Protein AF-A0A2X2BL29-F1 (afdb_monomer)

Solvent-accessible surface area (backbone atoms only — not comparable to full-atom values): 6315 Å² total; per-residue (Å²): 55,36,34,43,66,76,40,57,55,36,88,97,26,54,22,33,33,33,33,47,59,74,61,86,76,58,93,88,50,43,64,43,26,40,24,39,25,58,53,90,50,90,81,57,81,59,36,65,42,76,59,22,90,59,25,45,48,51,76,42,78,42,86,88,73,88,83,89,78,88,84,90,86,84,58,72,37,80,43,86,32,70,93,64,56,63,71,95,70,58,68,47,71,53,70,51,78,46,81,76,87,133

Radius of gyration: 15.09 Å; Cα contacts (8 Å, |Δi|>4): 194; chains: 1; bounding box: 38×22×43 Å

Structure (mmCIF, N/CA/C/O backbone):
data_AF-A0A2X2BL29-F1
#
_entry.id   AF-A0A2X2BL29-F1
#
loop_
_atom_site.group_PDB
_atom_site.id
_atom_site.type_symbol
_atom_site.label_atom_id
_atom_site.label_alt_id
_atom_site.label_comp_id
_atom_site.label_asym_id
_atom_site.label_entity_id
_atom_site.label_seq_id
_atom_site.pdbx_PDB_ins_code
_atom_site.Cartn_x
_atom_site.Cartn_y
_atom_site.Cartn_z
_atom_site.occupancy
_atom_site.B_iso_or_equiv
_atom_site.auth_seq_id
_atom_site.auth_comp_id
_atom_site.auth_asym_id
_atom_site.auth_atom_id
_atom_site.pdbx_PDB_model_num
ATOM 1 N N . MET A 1 1 ? 11.422 -2.732 -8.831 1.00 88.94 1 MET A N 1
ATOM 2 C CA . MET A 1 1 ? 10.759 -1.848 -7.849 1.00 88.94 1 MET A CA 1
ATOM 3 C C . MET A 1 1 ? 10.142 -2.700 -6.766 1.00 88.94 1 MET A C 1
ATOM 5 O O . MET A 1 1 ? 9.522 -3.696 -7.103 1.00 88.94 1 MET A O 1
ATOM 9 N N . THR A 1 2 ? 10.276 -2.308 -5.508 1.00 93.69 2 THR A N 1
ATOM 10 C CA . THR A 1 2 ? 9.688 -3.031 -4.376 1.00 93.69 2 THR A CA 1
ATOM 11 C C . THR A 1 2 ? 8.902 -2.057 -3.512 1.00 93.69 2 THR A C 1
ATOM 13 O O . THR A 1 2 ? 9.321 -0.912 -3.338 1.00 93.69 2 THR A O 1
ATOM 16 N N . LEU A 1 3 ? 7.769 -2.518 -2.987 1.00 96.00 3 LEU A N 1
ATOM 1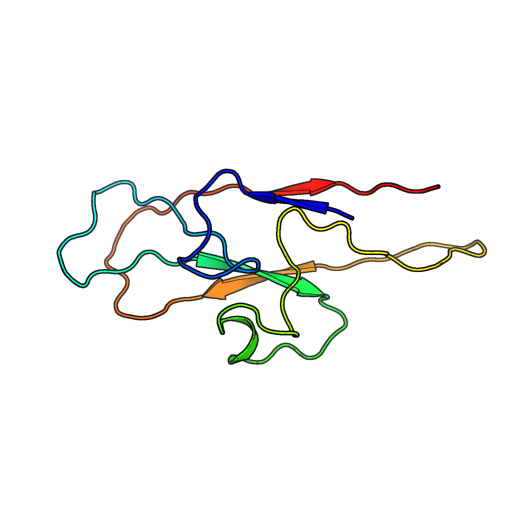7 C CA . LEU A 1 3 ? 6.943 -1.787 -2.032 1.00 96.00 3 LEU A CA 1
ATOM 18 C C . LEU A 1 3 ? 7.090 -2.445 -0.663 1.00 96.00 3 LEU A C 1
ATOM 20 O O . LEU A 1 3 ? 6.784 -3.629 -0.520 1.00 96.00 3 LEU A O 1
ATOM 24 N N . LYS A 1 4 ? 7.540 -1.696 0.340 1.00 96.75 4 LYS A N 1
ATOM 25 C CA . LYS A 1 4 ? 7.639 -2.183 1.718 1.00 96.75 4 LYS A CA 1
ATOM 26 C C . LYS A 1 4 ? 6.669 -1.391 2.603 1.00 96.75 4 LYS A C 1
ATOM 28 O O . LYS A 1 4 ? 6.897 -0.201 2.814 1.00 96.75 4 LYS A O 1
ATOM 33 N N . PRO A 1 5 ? 5.603 -2.018 3.117 1.00 97.06 5 PRO A N 1
ATOM 34 C CA . PRO A 1 5 ? 4.697 -1.386 4.059 1.00 97.06 5 PRO A CA 1
ATOM 35 C C . PRO A 1 5 ? 5.298 -1.382 5.472 1.00 97.06 5 PRO A C 1
ATOM 37 O O . PRO A 1 5 ? 6.042 -2.294 5.845 1.00 97.06 5 PRO A O 1
ATOM 40 N N . TYR A 1 6 ? 4.953 -0.363 6.259 1.00 96.56 6 TYR A N 1
ATOM 41 C CA . TYR A 1 6 ? 5.262 -0.277 7.697 1.00 96.56 6 TYR A CA 1
ATOM 42 C C . TYR A 1 6 ? 4.047 -0.521 8.595 1.00 96.56 6 TYR A C 1
ATOM 44 O O . TYR A 1 6 ? 4.149 -0.441 9.818 1.00 96.56 6 TYR A O 1
ATOM 52 N N . ASN A 1 7 ? 2.909 -0.843 7.990 1.00 96.69 7 ASN A N 1
ATOM 53 C CA . ASN A 1 7 ? 1.708 -1.282 8.679 1.00 96.69 7 ASN A CA 1
ATOM 54 C C . ASN A 1 7 ? 1.338 -2.692 8.218 1.00 96.69 7 ASN A C 1
ATOM 56 O O . ASN A 1 7 ? 1.820 -3.171 7.188 1.00 96.69 7 ASN A O 1
ATOM 60 N N . GLU A 1 8 ? 0.439 -3.323 8.968 1.00 95.75 8 GLU A N 1
ATOM 61 C CA . GLU A 1 8 ? -0.087 -4.644 8.643 1.00 95.75 8 GLU A CA 1
ATOM 62 C C . GLU A 1 8 ? -0.771 -4.655 7.278 1.00 95.75 8 GLU A C 1
ATOM 64 O O . GLU A 1 8 ? -1.477 -3.714 6.889 1.00 95.75 8 GLU A O 1
ATOM 69 N N . LEU A 1 9 ? -0.600 -5.758 6.558 1.00 96.50 9 LEU A N 1
ATOM 70 C CA . LEU A 1 9 ? -1.373 -6.000 5.353 1.00 96.50 9 LEU A CA 1
ATOM 71 C C . LEU A 1 9 ? -2.838 -6.276 5.708 1.00 96.50 9 LEU A C 1
ATOM 73 O O . LEU A 1 9 ? -3.162 -6.801 6.774 1.00 96.50 9 LEU A O 1
ATOM 77 N N . VAL A 1 10 ? -3.741 -5.934 4.791 1.00 95.38 10 VAL A N 1
ATOM 78 C CA . VAL A 1 10 ? -5.145 -6.348 4.889 1.00 95.38 10 VAL A CA 1
ATOM 79 C C . VAL A 1 10 ? -5.187 -7.876 4.955 1.00 95.38 10 VAL A C 1
ATOM 81 O O . VAL A 1 10 ? -4.464 -8.554 4.225 1.00 95.38 10 VAL A O 1
ATOM 84 N N . ASN A 1 11 ? -6.036 -8.430 5.823 1.00 91.56 11 ASN A N 1
ATOM 85 C CA . ASN A 1 11 ? -6.128 -9.877 6.010 1.00 91.56 11 ASN A CA 1
ATOM 86 C C . ASN A 1 11 ? -6.332 -10.609 4.666 1.00 91.56 11 ASN A C 1
ATOM 88 O O . ASN A 1 11 ? -7.202 -10.242 3.872 1.00 91.56 11 ASN A O 1
ATOM 92 N N . ALA A 1 12 ? -5.516 -11.639 4.427 1.00 90.69 12 ALA A N 1
ATOM 93 C CA . ALA A 1 12 ? -5.455 -12.414 3.185 1.00 90.69 12 ALA A CA 1
ATOM 94 C C . ALA A 1 12 ? -5.164 -11.596 1.902 1.00 90.69 12 ALA A C 1
ATOM 96 O O . ALA A 1 12 ? -5.444 -12.058 0.792 1.00 90.69 12 ALA A O 1
ATOM 97 N N . SER A 1 13 ? -4.579 -10.401 2.030 1.00 94.56 13 SER A N 1
ATOM 98 C CA . SER A 1 13 ? -4.177 -9.543 0.913 1.00 94.56 13 SER A CA 1
ATOM 99 C C . SER A 1 13 ? -2.669 -9.312 0.902 1.00 94.56 13 SER A C 1
ATOM 101 O O . SER A 1 13 ? -2.058 -9.032 1.927 1.00 94.56 13 SER A O 1
ATOM 103 N N . LYS A 1 14 ? -2.072 -9.376 -0.286 1.00 96.44 14 LYS A N 1
ATO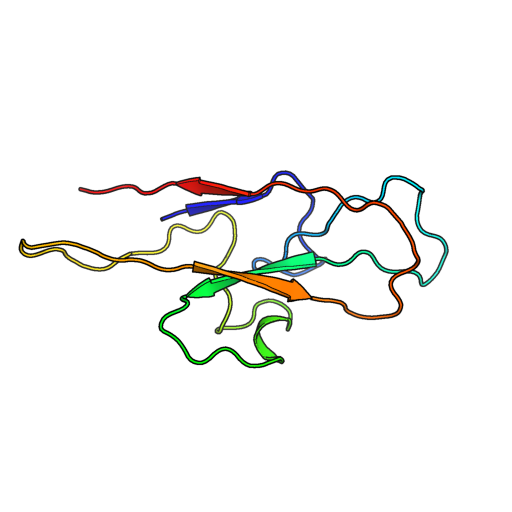M 104 C CA . LYS A 1 14 ? -0.687 -8.976 -0.563 1.00 96.44 14 LYS A CA 1
ATOM 105 C C . LYS A 1 14 ? -0.596 -7.581 -1.167 1.00 96.44 14 LYS A C 1
ATOM 107 O O . LYS A 1 14 ? 0.502 -7.074 -1.350 1.00 96.44 14 LYS A O 1
ATOM 112 N N . THR A 1 15 ? -1.723 -6.968 -1.515 1.00 96.69 15 THR A N 1
ATOM 113 C CA . THR A 1 15 ? -1.777 -5.732 -2.313 1.00 96.69 15 THR A CA 1
ATOM 114 C C . THR A 1 15 ? -2.330 -4.533 -1.546 1.00 96.69 15 THR A C 1
ATOM 116 O O . THR A 1 15 ? -2.330 -3.423 -2.075 1.00 96.69 15 THR A O 1
ATOM 119 N N . GLY A 1 16 ? -2.801 -4.731 -0.308 1.00 97.31 16 GLY A N 1
ATOM 120 C CA . GLY A 1 16 ? -3.364 -3.678 0.538 1.00 97.31 16 GLY A CA 1
ATOM 121 C C . GLY A 1 16 ? -2.659 -3.577 1.887 1.00 97.31 16 GLY A C 1
ATOM 122 O O . GLY A 1 16 ? -2.542 -4.576 2.589 1.00 97.31 16 GLY A O 1
ATOM 123 N N . MET A 1 17 ? -2.246 -2.368 2.265 1.00 97.94 17 MET A N 1
ATOM 124 C CA . MET A 1 17 ? -1.673 -2.044 3.574 1.00 97.94 17 MET A CA 1
ATOM 125 C C . MET A 1 17 ? -2.700 -1.279 4.410 1.00 97.94 17 MET A C 1
ATOM 127 O O . MET A 1 17 ? -3.133 -0.198 4.013 1.00 97.94 17 MET A O 1
ATOM 131 N N . THR A 1 18 ? -3.074 -1.807 5.572 1.00 97.06 18 THR A N 1
ATOM 132 C CA . THR A 1 18 ? -3.985 -1.133 6.510 1.00 97.06 18 THR A CA 1
ATOM 133 C C . THR A 1 18 ? -3.379 0.153 7.066 1.00 97.06 18 THR A C 1
ATOM 135 O O . THR A 1 18 ? -2.166 0.268 7.227 1.00 97.06 18 THR A O 1
ATOM 138 N N . MET A 1 19 ? -4.216 1.143 7.369 1.00 97.25 19 MET A N 1
ATOM 139 C CA . MET A 1 19 ? -3.775 2.348 8.066 1.00 97.25 19 MET A CA 1
ATOM 140 C C . MET A 1 19 ? -4.047 2.223 9.564 1.00 97.25 19 MET A C 1
ATOM 142 O O . MET A 1 19 ? -5.136 1.834 9.980 1.00 97.25 19 MET A O 1
ATOM 146 N N . SER A 1 20 ? -3.079 2.607 10.391 1.00 96.44 20 SER A N 1
ATOM 147 C CA . SER A 1 20 ? -3.226 2.553 11.844 1.00 96.44 20 SER A CA 1
ATOM 148 C C . SER A 1 20 ? -4.023 3.755 12.348 1.00 96.44 20 SER A C 1
ATOM 150 O O . SER A 1 20 ? -3.619 4.895 12.099 1.00 96.44 20 SER A O 1
ATOM 152 N N . PRO A 1 21 ? -5.132 3.541 13.063 1.00 96.56 21 PRO A N 1
ATOM 153 C CA . PRO A 1 21 ? -5.897 4.617 13.670 1.00 96.56 21 PRO A CA 1
ATOM 154 C C . PRO A 1 21 ? -5.190 5.158 14.923 1.00 96.56 21 PRO A C 1
ATOM 156 O O . PRO A 1 21 ? -4.459 4.438 15.601 1.00 96.56 21 PRO A O 1
ATOM 159 N N . ASN A 1 22 ? -5.442 6.418 15.273 1.00 96.50 22 ASN A N 1
ATOM 160 C CA . ASN A 1 22 ? -4.953 7.011 16.519 1.00 96.50 22 ASN A CA 1
ATOM 161 C C . ASN A 1 22 ? -5.819 6.614 17.726 1.00 96.50 22 ASN A C 1
ATOM 163 O O . ASN A 1 22 ? -5.314 6.473 18.835 1.00 96.50 22 ASN A O 1
ATOM 167 N N . ILE A 1 23 ? -7.123 6.436 17.505 1.00 95.94 23 ILE A N 1
ATOM 168 C CA . ILE A 1 23 ? -8.075 5.906 18.492 1.00 95.94 23 ILE A CA 1
ATOM 169 C C . ILE A 1 23 ? -8.427 4.465 18.091 1.00 95.94 23 ILE A C 1
ATOM 171 O O . ILE A 1 23 ? -8.779 4.266 16.930 1.00 95.94 23 ILE A O 1
ATOM 175 N N . PRO A 1 24 ? -8.365 3.464 18.988 1.00 94.31 24 PRO A N 1
ATOM 176 C CA . PRO A 1 24 ? -8.726 2.086 18.652 1.00 94.31 24 PRO A CA 1
ATOM 177 C C . PRO A 1 24 ? -10.125 1.967 18.034 1.00 94.31 24 PRO A C 1
ATOM 179 O O . PRO A 1 24 ? -11.068 2.613 18.496 1.00 94.31 24 PRO A O 1
ATOM 182 N N . LEU A 1 25 ? -10.247 1.134 16.998 1.00 93.00 25 LEU A N 1
ATOM 183 C CA . LEU A 1 25 ? -11.525 0.845 16.346 1.00 93.00 25 LEU A CA 1
ATOM 184 C C . LEU A 1 25 ? -12.398 -0.039 17.236 1.00 93.00 25 LEU A C 1
ATOM 186 O O . LEU A 1 25 ? -11.894 -0.899 17.961 1.00 93.00 25 LEU A O 1
ATOM 190 N N . LYS A 1 26 ? -13.710 0.171 17.159 1.00 92.50 26 LYS A N 1
ATOM 191 C CA . LYS A 1 26 ? -14.727 -0.644 17.829 1.00 92.50 26 LYS A CA 1
ATOM 192 C C . LYS A 1 26 ? -15.169 -1.805 16.941 1.00 92.50 26 LYS A C 1
ATOM 194 O O . LYS A 1 26 ? -14.859 -1.864 15.751 1.00 92.50 26 LYS A O 1
ATOM 199 N N . ASP A 1 27 ? -15.958 -2.706 17.517 1.00 86.06 27 ASP A N 1
ATOM 200 C CA . ASP A 1 27 ? -16.542 -3.829 16.788 1.00 86.06 27 ASP A CA 1
ATOM 201 C C . ASP A 1 27 ? -17.249 -3.368 15.505 1.00 86.06 27 ASP A C 1
ATOM 203 O O . ASP A 1 27 ? -18.125 -2.501 15.535 1.00 86.06 27 ASP A O 1
ATOM 207 N N . LYS A 1 28 ? -16.893 -4.013 14.384 1.00 85.62 28 LYS A N 1
ATOM 208 C CA . LYS A 1 28 ? -17.409 -3.772 13.020 1.00 85.62 28 LYS A CA 1
ATOM 209 C C . LYS A 1 28 ? -16.945 -2.472 12.348 1.00 85.62 28 LYS A C 1
ATOM 211 O O . LYS A 1 28 ? -17.308 -2.249 11.193 1.00 85.62 28 LYS A O 1
ATOM 216 N N . GLU A 1 29 ? -16.152 -1.635 13.013 1.00 92.31 29 GLU A N 1
ATOM 217 C CA . GLU A 1 29 ? -15.455 -0.527 12.355 1.00 92.31 29 GLU A CA 1
ATOM 218 C C . GLU A 1 29 ? -14.228 -1.055 11.604 1.00 92.31 29 GLU A C 1
ATOM 220 O O . GLU A 1 29 ? -13.585 -2.018 12.026 1.00 92.31 29 GLU A O 1
ATOM 225 N N . VAL A 1 30 ? -13.896 -0.426 10.475 1.00 93.50 30 VAL A N 1
ATOM 226 C CA . VAL A 1 30 ? -12.738 -0.814 9.662 1.00 93.50 30 VAL A CA 1
ATOM 227 C C . VAL A 1 30 ? -11.788 0.358 9.479 1.00 93.50 30 VAL A C 1
ATOM 229 O O . VAL A 1 30 ? -12.205 1.510 9.354 1.00 93.50 30 VAL A O 1
ATOM 232 N N . ALA A 1 31 ? -10.493 0.056 9.433 1.00 95.38 31 ALA A N 1
ATOM 233 C CA . ALA A 1 31 ? -9.501 1.016 8.985 1.00 95.38 31 ALA A CA 1
ATOM 234 C C . ALA A 1 31 ? -9.553 1.137 7.451 1.00 95.38 31 ALA A C 1
ATOM 236 O O . ALA A 1 31 ? -9.767 0.128 6.767 1.00 95.38 31 ALA A O 1
ATOM 237 N N . PRO A 1 32 ? -9.302 2.330 6.885 1.00 97.19 32 PRO A N 1
ATOM 238 C CA . PRO A 1 32 ? -8.923 2.421 5.488 1.00 97.19 32 PRO A CA 1
ATOM 239 C C . PRO A 1 32 ? -7.608 1.678 5.249 1.00 97.19 32 PRO A C 1
ATOM 241 O O . PRO A 1 32 ? -6.819 1.425 6.165 1.00 97.19 32 PRO A O 1
ATOM 244 N N . TYR A 1 33 ? -7.347 1.369 3.990 1.00 97.69 33 TYR A N 1
ATOM 245 C CA . TYR A 1 33 ? -6.090 0.781 3.553 1.00 97.69 33 TYR A CA 1
ATOM 246 C C . TYR A 1 33 ? -5.634 1.416 2.244 1.00 97.69 33 TYR A C 1
ATOM 248 O O . TYR A 1 33 ? -6.434 1.969 1.490 1.00 97.69 33 TYR A O 1
ATOM 256 N N . ILE A 1 34 ? -4.334 1.342 1.986 1.00 98.06 34 ILE A N 1
ATOM 257 C CA . ILE A 1 34 ? -3.717 1.828 0.758 1.00 98.06 34 ILE A CA 1
ATOM 258 C C . ILE A 1 34 ? -3.388 0.641 -0.139 1.00 98.06 34 ILE A C 1
ATOM 260 O O . ILE A 1 34 ? -2.732 -0.307 0.297 1.00 98.06 34 ILE A O 1
ATOM 264 N N . THR A 1 35 ? -3.797 0.719 -1.402 1.00 97.69 35 THR A N 1
ATOM 265 C CA . THR A 1 35 ? -3.249 -0.113 -2.480 1.00 97.69 35 THR A CA 1
ATOM 266 C C . THR A 1 35 ? -2.374 0.753 -3.378 1.00 97.69 35 THR A C 1
ATOM 268 O O . THR A 1 35 ? -2.601 1.956 -3.514 1.00 97.69 35 THR A O 1
ATOM 271 N N . VAL A 1 36 ? -1.356 0.161 -3.997 1.00 96.81 36 VAL A N 1
ATOM 272 C CA . VAL A 1 36 ? -0.489 0.869 -4.949 1.00 96.81 36 VAL A CA 1
ATOM 273 C C . VAL A 1 36 ? -0.697 0.259 -6.323 1.00 96.81 36 VAL A C 1
ATOM 275 O O . VAL A 1 36 ? -0.709 -0.959 -6.449 1.00 96.81 36 VAL A O 1
ATOM 278 N N . SER A 1 37 ? -0.857 1.073 -7.358 1.00 95.31 37 SER A N 1
ATOM 279 C CA . SER A 1 37 ? -1.055 0.605 -8.731 1.00 95.31 37 SER A CA 1
ATOM 280 C C . SER A 1 37 ? -0.164 1.348 -9.721 1.00 95.31 37 SER A C 1
ATOM 282 O O . SER A 1 37 ? 0.409 2.400 -9.431 1.00 95.31 37 SER A O 1
ATOM 284 N N . ASP A 1 38 ? -0.016 0.767 -10.909 1.00 92.06 38 ASP A N 1
ATOM 285 C CA . ASP A 1 38 ? 0.662 1.410 -12.030 1.00 92.06 38 ASP A CA 1
ATOM 286 C C . ASP A 1 38 ? -0.239 2.503 -12.611 1.00 92.06 38 ASP A C 1
ATOM 288 O O . ASP A 1 38 ? -1.286 2.195 -13.181 1.00 92.06 38 ASP A O 1
ATOM 292 N N . ALA A 1 39 ? 0.164 3.769 -12.493 1.00 89.31 39 ALA A N 1
ATOM 293 C CA . ALA A 1 39 ? -0.672 4.894 -12.913 1.00 89.31 39 ALA A CA 1
ATOM 294 C C . ALA A 1 39 ? -0.883 4.955 -14.437 1.00 89.31 39 ALA A C 1
ATOM 296 O O . ALA A 1 39 ? -1.782 5.648 -14.904 1.00 89.31 39 ALA A O 1
ATOM 297 N N . ALA A 1 40 ? -0.075 4.227 -15.218 1.00 87.44 40 ALA A N 1
ATOM 298 C CA . ALA A 1 40 ? -0.267 4.100 -16.661 1.00 87.44 40 ALA A CA 1
ATOM 299 C C . ALA A 1 40 ? -1.418 3.147 -17.035 1.00 87.44 40 ALA A C 1
ATOM 301 O O . ALA A 1 40 ? -1.879 3.151 -18.177 1.00 87.44 40 ALA A O 1
ATOM 302 N N . LYS A 1 41 ? -1.875 2.302 -16.103 1.00 87.31 41 LYS A N 1
ATOM 303 C CA . LYS A 1 41 ? -2.986 1.375 -16.333 1.00 87.31 41 LYS A CA 1
ATOM 304 C C . LYS A 1 41 ? -4.311 2.041 -15.980 1.00 87.31 41 LYS A C 1
ATOM 306 O O . LYS A 1 41 ? -4.382 2.918 -15.124 1.00 87.31 41 LYS A O 1
ATOM 311 N N . LYS A 1 42 ? -5.391 1.584 -16.618 1.00 89.19 42 LYS A N 1
ATOM 312 C CA . LYS A 1 42 ? -6.748 1.957 -16.209 1.00 89.19 42 LYS A CA 1
ATOM 313 C C . LYS A 1 42 ? -7.002 1.402 -14.807 1.00 89.19 42 LYS A C 1
ATOM 315 O O . LYS A 1 42 ? -6.992 0.189 -14.627 1.00 89.19 42 LYS A O 1
ATOM 320 N N . ILE A 1 43 ? -7.237 2.295 -13.854 1.00 90.81 43 ILE A N 1
ATOM 321 C CA . ILE A 1 43 ? -7.586 1.953 -12.474 1.00 90.81 43 ILE A CA 1
ATOM 322 C C . ILE A 1 43 ? -9.108 1.966 -12.361 1.00 90.81 43 ILE A C 1
ATOM 324 O O . ILE A 1 43 ? -9.761 2.917 -12.797 1.00 90.81 43 ILE A O 1
ATOM 328 N N . THR A 1 44 ? -9.678 0.909 -11.797 1.00 94.38 44 THR A N 1
ATOM 329 C CA . THR A 1 44 ? -11.098 0.838 -11.455 1.00 94.38 44 THR A CA 1
ATOM 330 C C . THR A 1 44 ? -11.259 0.606 -9.956 1.00 94.38 44 THR A C 1
ATOM 332 O O . THR A 1 44 ? -10.286 0.411 -9.232 1.00 94.38 44 THR A O 1
ATOM 335 N N . ASN A 1 45 ? -12.499 0.574 -9.466 1.00 93.75 45 ASN A N 1
ATOM 336 C CA . ASN A 1 45 ? -12.763 0.213 -8.069 1.00 93.75 45 ASN A CA 1
ATOM 337 C C . ASN A 1 45 ? -12.266 -1.204 -7.725 1.00 93.75 45 ASN A C 1
ATOM 339 O O . ASN A 1 45 ? -12.059 -1.510 -6.553 1.00 93.75 45 ASN A O 1
ATOM 343 N N . ALA A 1 46 ? -12.031 -2.060 -8.729 1.00 94.88 46 ALA A N 1
ATOM 344 C CA . ALA A 1 46 ? -11.466 -3.383 -8.517 1.00 94.88 46 ALA A CA 1
ATOM 345 C C . ALA A 1 46 ? -10.039 -3.336 -7.953 1.00 94.88 46 ALA A C 1
ATOM 347 O O . ALA A 1 46 ? -9.604 -4.337 -7.389 1.00 94.88 46 ALA A O 1
ATOM 348 N N . VAL A 1 47 ? -9.319 -2.208 -8.026 1.00 96.12 47 VAL A N 1
ATOM 349 C CA . VAL A 1 47 ? -8.011 -2.021 -7.367 1.00 96.12 47 VAL A CA 1
ATOM 350 C C . VAL A 1 47 ? -8.071 -2.226 -5.849 1.00 96.12 47 VAL A C 1
ATOM 352 O O . VAL A 1 47 ? -7.064 -2.574 -5.238 1.00 96.12 47 VAL A O 1
ATOM 355 N N . CYS A 1 48 ? -9.249 -2.050 -5.241 1.00 96.06 48 CYS A N 1
ATOM 356 C CA . CYS A 1 48 ? -9.485 -2.275 -3.818 1.00 96.06 48 CYS A CA 1
ATOM 357 C C . CYS A 1 48 ? -9.822 -3.742 -3.483 1.00 96.06 48 CYS A C 1
ATOM 359 O O . CYS A 1 48 ? -9.860 -4.123 -2.320 1.00 96.06 48 CYS A O 1
ATOM 361 N N . ASN A 1 49 ? -10.038 -4.614 -4.471 1.00 95.06 49 ASN A N 1
ATOM 362 C CA . ASN A 1 49 ? -10.273 -6.028 -4.183 1.00 95.06 49 ASN A CA 1
ATOM 363 C C . ASN A 1 49 ? -8.996 -6.693 -3.648 1.00 95.06 49 ASN A C 1
ATOM 365 O O . ASN A 1 49 ? -7.882 -6.380 -4.083 1.00 95.06 49 ASN A O 1
ATOM 369 N N . ASN A 1 50 ? -9.157 -7.659 -2.740 1.00 93.81 50 ASN A N 1
ATOM 370 C CA . ASN A 1 50 ? -8.036 -8.455 -2.239 1.00 93.81 50 ASN A CA 1
ATOM 371 C C . ASN A 1 50 ? -7.259 -9.077 -3.404 1.00 93.81 50 ASN A C 1
ATOM 373 O O . ASN A 1 50 ? -7.843 -9.769 -4.238 1.00 93.81 50 ASN A O 1
ATOM 377 N N . ASN A 1 51 ? -5.943 -8.848 -3.432 1.00 95.12 51 ASN A N 1
ATOM 378 C CA . ASN A 1 51 ? -5.039 -9.366 -4.463 1.00 95.12 51 ASN A CA 1
ATOM 379 C C . ASN A 1 51 ? -5.459 -8.993 -5.896 1.00 95.12 51 ASN A C 1
ATOM 381 O O . ASN A 1 51 ? -5.276 -9.776 -6.827 1.00 95.12 51 ASN A O 1
ATOM 385 N N . SER A 1 52 ? -6.054 -7.809 -6.075 1.00 95.31 52 SER A N 1
ATOM 386 C CA . SER A 1 52 ? -6.422 -7.302 -7.395 1.00 95.31 52 SER A CA 1
ATOM 387 C C . SER A 1 52 ? -5.231 -7.278 -8.349 1.00 95.31 52 SER A C 1
ATOM 389 O O . SER A 1 52 ? -4.170 -6.764 -8.006 1.00 95.31 52 SER A O 1
ATOM 391 N N . ALA A 1 53 ? -5.439 -7.737 -9.584 1.00 93.25 53 ALA A N 1
ATOM 392 C CA . ALA A 1 53 ? -4.446 -7.637 -10.655 1.00 93.25 53 ALA A CA 1
ATOM 393 C C . ALA A 1 53 ? -4.156 -6.181 -11.083 1.00 93.25 53 ALA A C 1
ATOM 395 O O . ALA A 1 53 ? -3.184 -5.920 -11.794 1.00 93.25 53 ALA A O 1
ATOM 396 N N . GLU A 1 54 ? -5.003 -5.230 -10.672 1.00 94.94 54 GLU A N 1
ATOM 397 C CA . GLU A 1 54 ? -4.778 -3.795 -10.870 1.00 94.94 54 GLU A CA 1
ATOM 398 C C . GLU A 1 54 ? -3.813 -3.208 -9.826 1.00 94.94 54 GLU A C 1
ATOM 400 O O . GLU A 1 54 ? -3.273 -2.122 -10.039 1.00 94.94 54 GLU A O 1
ATOM 405 N N . ALA A 1 55 ? -3.576 -3.917 -8.718 1.00 95.56 55 ALA A N 1
ATOM 406 C CA . ALA A 1 55 ? -2.712 -3.493 -7.627 1.00 95.56 55 ALA A CA 1
ATOM 407 C C . ALA A 1 55 ? -1.374 -4.251 -7.637 1.00 95.56 55 ALA A C 1
ATOM 409 O O . ALA A 1 55 ? -1.261 -5.393 -8.077 1.00 95.56 55 ALA A O 1
ATOM 410 N N . LEU A 1 56 ? -0.337 -3.585 -7.149 1.00 95.31 56 LEU A N 1
ATOM 411 C CA . LEU A 1 56 ? 1.009 -4.113 -7.015 1.00 95.31 56 LEU A CA 1
ATOM 412 C C . LEU A 1 56 ? 1.135 -4.821 -5.667 1.00 95.31 56 LEU A C 1
ATOM 414 O O . LEU A 1 56 ? 0.668 -4.326 -4.641 1.00 95.31 56 LEU A O 1
ATOM 418 N N . GLU A 1 57 ? 1.785 -5.979 -5.673 1.00 95.94 57 GLU A N 1
ATOM 419 C CA . GLU A 1 57 ? 2.046 -6.729 -4.449 1.00 95.94 57 GLU A CA 1
ATOM 420 C C . GLU A 1 57 ? 3.132 -6.047 -3.603 1.00 95.94 57 GLU A C 1
ATOM 422 O O . GLU A 1 57 ? 4.195 -5.667 -4.104 1.00 95.94 57 GLU A O 1
ATOM 427 N N . PHE A 1 58 ? 2.875 -5.931 -2.300 1.00 95.25 58 PHE A N 1
ATOM 428 C CA . PHE A 1 58 ? 3.866 -5.578 -1.292 1.00 95.25 58 PHE A CA 1
ATOM 429 C C . PHE A 1 58 ? 4.886 -6.711 -1.122 1.00 95.25 58 PHE A C 1
ATOM 431 O O . PHE A 1 58 ? 4.565 -7.888 -1.282 1.00 95.25 58 PHE A O 1
ATOM 438 N N . TYR A 1 59 ? 6.131 -6.349 -0.806 1.00 91.75 59 TYR A N 1
ATOM 439 C CA . TYR A 1 59 ? 7.313 -7.218 -0.689 1.00 91.75 59 TYR A CA 1
ATOM 440 C C . TYR A 1 59 ? 7.750 -7.947 -1.971 1.00 91.75 59 TYR A C 1
ATOM 442 O O . TYR A 1 59 ? 8.889 -8.410 -2.041 1.00 91.75 59 TYR A O 1
ATOM 450 N N . ALA A 1 60 ? 6.907 -8.009 -3.003 1.00 87.94 60 ALA A N 1
ATOM 451 C CA . ALA A 1 60 ? 7.271 -8.562 -4.297 1.00 87.94 60 ALA A CA 1
ATOM 452 C C . ALA A 1 60 ? 8.089 -7.558 -5.122 1.00 87.94 60 ALA A C 1
ATOM 454 O O . ALA A 1 60 ? 7.736 -6.381 -5.257 1.00 87.94 60 ALA A O 1
ATOM 455 N N . GLY A 1 61 ? 9.174 -8.043 -5.725 1.00 84.88 61 GLY A N 1
ATOM 456 C CA . GLY A 1 61 ? 9.912 -7.291 -6.731 1.00 84.88 61 GLY A CA 1
ATOM 457 C C . GLY A 1 61 ? 9.110 -7.200 -8.030 1.00 84.88 61 GLY A C 1
ATOM 458 O O . GLY A 1 61 ? 8.796 -8.210 -8.651 1.00 84.88 61 GLY A O 1
ATOM 459 N N . GLN A 1 62 ? 8.806 -5.982 -8.460 1.00 82.50 62 GLN A N 1
ATOM 460 C CA . GLN A 1 62 ? 8.161 -5.681 -9.734 1.00 82.50 62 GLN A CA 1
ATOM 461 C C . GLN A 1 62 ? 9.225 -5.296 -10.764 1.00 82.50 62 GLN A C 1
ATOM 463 O O . GLN A 1 62 ? 9.985 -4.341 -10.552 1.00 82.50 62 GLN A O 1
ATOM 468 N N . SER A 1 63 ? 9.279 -6.016 -11.887 1.00 80.06 63 SER A N 1
ATOM 469 C CA . SER A 1 63 ? 10.122 -5.613 -13.016 1.00 80.06 63 SER A CA 1
ATOM 470 C C . SER A 1 63 ? 9.580 -4.320 -13.621 1.00 80.06 63 SER A C 1
ATOM 472 O O . SER A 1 63 ? 8.385 -4.204 -13.891 1.00 80.06 63 SER A O 1
ATOM 474 N N . LEU A 1 64 ? 10.460 -3.344 -13.839 1.00 74.69 64 LEU A N 1
ATOM 475 C CA . LEU A 1 64 ? 10.115 -2.096 -14.524 1.00 74.69 64 LEU A CA 1
ATOM 476 C C . LEU A 1 64 ? 10.375 -2.157 -16.038 1.00 74.69 64 LEU A C 1
ATOM 478 O O . LEU A 1 64 ? 10.220 -1.149 -16.721 1.00 74.69 64 LEU A O 1
ATOM 482 N N . GLY A 1 65 ? 10.713 -3.339 -16.562 1.00 72.19 65 GLY A N 1
ATOM 483 C CA . GLY A 1 65 ? 11.087 -3.546 -17.960 1.00 72.19 65 GLY A CA 1
ATOM 484 C C . GLY A 1 65 ? 12.587 -3.387 -18.215 1.00 72.19 65 GLY A C 1
ATOM 485 O O . GLY A 1 65 ? 13.359 -3.065 -17.315 1.00 72.19 65 GLY A O 1
ATOM 486 N N . LYS A 1 66 ? 12.996 -3.661 -19.459 1.00 70.69 66 LYS A N 1
ATOM 487 C CA . LYS A 1 66 ? 14.370 -3.446 -19.935 1.00 70.69 66 LYS A CA 1
ATOM 488 C C . LYS A 1 66 ? 14.522 -2.016 -20.425 1.00 70.69 66 LYS A C 1
ATOM 490 O O . LYS A 1 66 ? 13.630 -1.500 -21.098 1.00 70.69 66 LYS A O 1
ATOM 495 N N . TYR A 1 67 ? 15.663 -1.414 -20.131 1.00 70.88 67 TYR A N 1
ATOM 496 C CA . TYR A 1 67 ? 15.951 -0.052 -20.532 1.00 70.88 67 TYR A CA 1
ATOM 497 C C . TYR A 1 67 ? 17.056 -0.0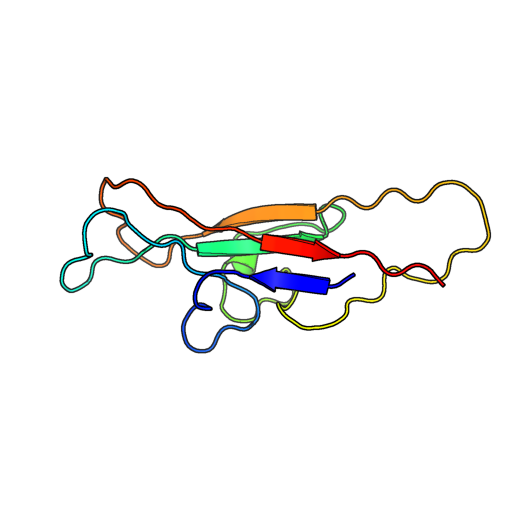04 -21.589 1.00 70.88 67 TYR A C 1
ATOM 499 O O . TYR A 1 67 ? 18.171 -0.443 -21.339 1.00 70.88 67 TYR A O 1
ATOM 507 N N . ASN A 1 68 ? 16.739 0.542 -22.767 1.00 70.19 68 ASN A N 1
ATOM 508 C CA . ASN A 1 68 ? 17.642 0.602 -23.926 1.00 70.19 68 ASN A CA 1
ATOM 509 C C . ASN A 1 68 ? 18.174 2.032 -24.190 1.00 70.19 68 ASN A C 1
ATOM 511 O O . ASN A 1 68 ? 18.456 2.387 -25.332 1.00 70.19 68 ASN A O 1
ATOM 515 N N . GLY A 1 69 ? 18.287 2.857 -23.139 1.00 71.94 69 GLY A N 1
ATOM 516 C CA . GLY A 1 69 ? 18.659 4.280 -23.210 1.00 71.94 69 GLY A CA 1
ATOM 517 C C . GLY A 1 69 ? 17.453 5.237 -23.270 1.00 71.94 69 GLY A C 1
ATOM 518 O O . GLY A 1 69 ? 16.358 4.841 -23.665 1.00 71.94 69 GLY A O 1
ATOM 519 N N . GLY A 1 70 ? 17.632 6.500 -22.847 1.00 78.19 70 GLY A N 1
ATOM 520 C CA . GLY A 1 70 ? 16.609 7.566 -22.918 1.00 78.19 70 GLY A CA 1
ATOM 521 C C . GLY A 1 70 ? 16.306 8.263 -21.582 1.00 78.19 70 GLY A C 1
ATOM 522 O O . GLY A 1 70 ? 17.209 8.623 -20.839 1.00 78.19 70 GLY A O 1
ATOM 523 N N . THR A 1 71 ? 15.028 8.424 -21.226 1.00 76.75 71 THR A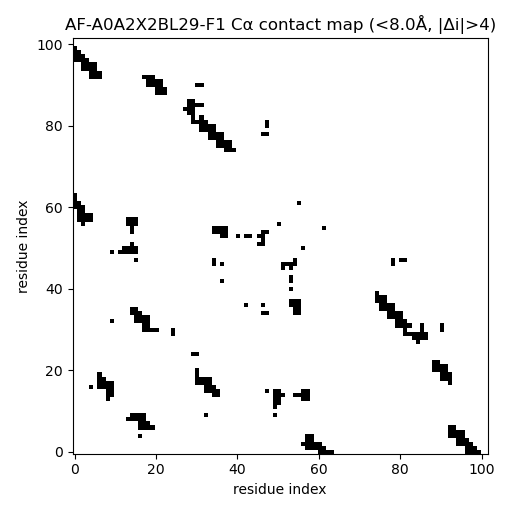 N 1
ATOM 524 C CA . THR A 1 71 ? 14.560 8.815 -19.877 1.00 76.75 71 THR A CA 1
ATOM 525 C C . THR A 1 71 ? 13.411 7.888 -19.484 1.00 76.75 71 THR A C 1
ATOM 527 O O . THR A 1 71 ? 12.528 7.645 -20.303 1.00 76.75 71 THR A O 1
ATOM 530 N N . VAL A 1 72 ? 13.424 7.338 -18.264 1.00 76.75 72 VAL A N 1
ATOM 531 C CA . VAL A 1 72 ? 12.317 6.512 -17.748 1.00 76.75 72 VAL A CA 1
ATOM 532 C C . VAL A 1 72 ? 11.417 7.364 -16.870 1.00 76.75 72 VAL A C 1
ATOM 534 O O . VAL A 1 72 ? 11.877 7.942 -15.889 1.00 76.75 72 VAL A O 1
ATOM 537 N N . TYR A 1 73 ? 10.122 7.362 -17.177 1.00 80.38 73 TYR A N 1
ATOM 538 C CA . TYR A 1 73 ? 9.087 7.869 -16.285 1.00 80.38 73 TYR A CA 1
ATOM 539 C C . TYR A 1 73 ? 8.270 6.694 -15.758 1.00 80.38 73 TYR A C 1
ATOM 541 O O . TYR A 1 73 ? 7.724 5.911 -16.537 1.00 80.38 73 TYR A O 1
ATOM 549 N N . LYS A 1 74 ? 8.176 6.568 -14.432 1.00 82.62 74 LYS A N 1
ATOM 550 C CA . LYS A 1 74 ? 7.282 5.613 -13.777 1.00 82.62 74 LYS A CA 1
ATOM 551 C C . LYS A 1 74 ? 6.405 6.358 -12.785 1.00 82.62 74 LYS A C 1
ATOM 553 O O . LYS A 1 74 ? 6.908 6.961 -11.843 1.00 82.62 74 LYS A O 1
ATOM 558 N N . SER A 1 75 ? 5.098 6.288 -12.999 1.00 88.94 75 SER A N 1
ATOM 559 C CA . SER A 1 75 ? 4.102 6.892 -12.121 1.00 88.94 75 SER A CA 1
ATOM 560 C C 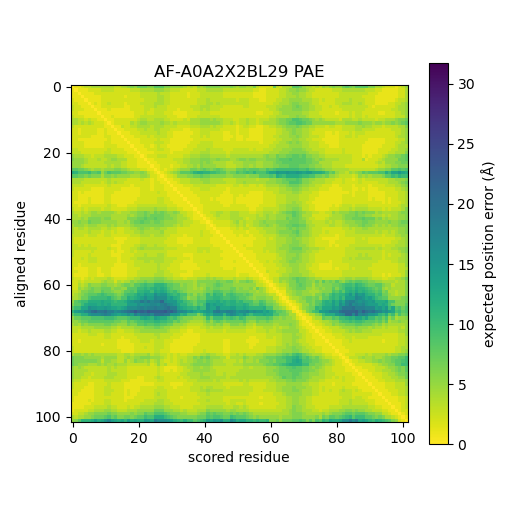. SER A 1 75 ? 3.376 5.796 -11.352 1.00 88.94 75 SER A C 1
ATOM 562 O O . SER A 1 75 ? 2.971 4.784 -11.926 1.00 88.94 75 SER A O 1
ATOM 564 N N . LEU A 1 76 ? 3.228 5.997 -10.046 1.00 92.50 76 LEU A N 1
ATOM 565 C CA . LEU A 1 76 ? 2.485 5.109 -9.160 1.00 92.50 76 LEU A CA 1
ATOM 566 C C . LEU A 1 76 ? 1.272 5.853 -8.623 1.00 92.50 76 LEU A C 1
ATOM 568 O O . LEU A 1 76 ? 1.376 7.024 -8.257 1.00 92.50 76 LEU A O 1
ATOM 572 N N . SER A 1 77 ? 0.148 5.156 -8.551 1.00 95.19 77 SER A N 1
ATOM 573 C CA . SER A 1 77 ? -1.060 5.649 -7.901 1.00 95.19 77 SER A CA 1
ATOM 574 C C . SER A 1 77 ? -1.183 5.002 -6.531 1.00 95.19 77 SER A C 1
ATOM 576 O O . SER A 1 77 ? -1.112 3.779 -6.415 1.00 95.19 77 SER A O 1
ATOM 578 N N . PHE A 1 78 ? -1.379 5.819 -5.500 1.00 96.25 78 PHE A N 1
ATOM 579 C CA . PHE A 1 78 ? -1.696 5.365 -4.149 1.00 96.25 78 PHE A CA 1
ATOM 580 C C . PHE A 1 78 ? -3.197 5.541 -3.950 1.00 96.25 78 PHE A C 1
ATOM 582 O O . PHE A 1 78 ? -3.693 6.666 -3.900 1.00 96.25 78 PHE A O 1
ATOM 589 N N . ASN A 1 79 ? -3.924 4.431 -3.888 1.00 96.56 79 ASN A N 1
ATOM 590 C CA . ASN A 1 79 ? -5.379 4.431 -3.834 1.00 96.56 79 ASN A CA 1
ATOM 591 C C . ASN A 1 79 ? -5.824 4.203 -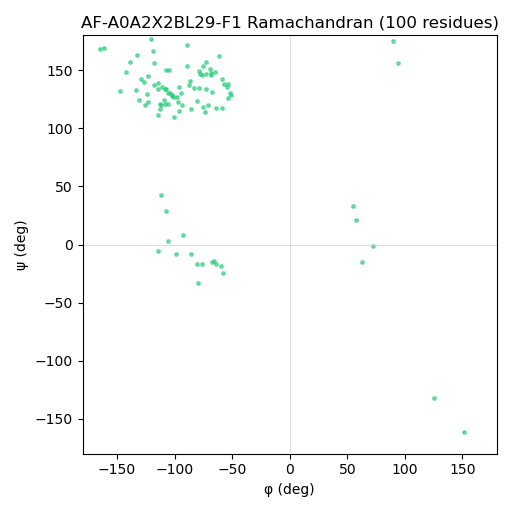2.390 1.00 96.56 79 ASN A C 1
ATOM 593 O O . ASN A 1 79 ? -5.406 3.234 -1.756 1.00 96.56 79 ASN A O 1
ATOM 597 N N . LEU A 1 80 ? -6.675 5.094 -1.882 1.00 95.94 80 LEU A N 1
ATOM 598 C CA . LEU A 1 80 ? -7.306 4.947 -0.575 1.00 95.94 80 LEU A CA 1
ATOM 599 C C . LEU A 1 80 ? -8.575 4.106 -0.718 1.00 95.94 80 LEU A C 1
ATOM 601 O O . LEU A 1 80 ? -9.523 4.514 -1.386 1.00 95.94 80 LEU A O 1
ATOM 605 N N . CYS A 1 81 ? -8.584 2.944 -0.078 1.00 96.50 81 CYS A N 1
ATOM 606 C CA . CYS A 1 81 ? -9.651 1.959 -0.155 1.00 96.50 81 CYS A CA 1
ATOM 607 C C . CYS A 1 81 ? -10.296 1.719 1.217 1.00 96.50 81 CYS A C 1
ATOM 609 O O . CYS A 1 81 ? -9.688 1.935 2.269 1.00 96.50 81 CYS A O 1
ATOM 611 N N . ALA A 1 82 ? -11.543 1.248 1.199 1.00 92.25 82 ALA A N 1
ATOM 612 C CA . ALA A 1 82 ?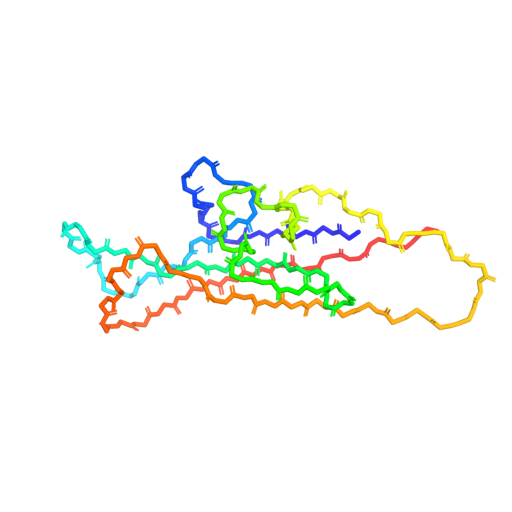 -12.356 1.011 2.385 1.00 92.25 82 ALA A CA 1
ATOM 613 C C . ALA A 1 82 ? -13.295 -0.179 2.158 1.00 92.25 82 ALA A C 1
ATOM 615 O O . ALA A 1 82 ? -14.001 -0.212 1.154 1.00 92.25 82 ALA A O 1
ATOM 616 N N . ASN A 1 83 ? -13.353 -1.115 3.109 1.00 87.06 83 ASN A N 1
ATOM 617 C CA . ASN A 1 83 ? -14.247 -2.282 3.047 1.00 87.06 83 ASN A CA 1
ATOM 618 C C . ASN A 1 83 ? -15.347 -2.202 4.116 1.00 87.06 83 ASN A C 1
ATOM 620 O O . ASN A 1 83 ? -15.626 -3.178 4.808 1.00 87.06 83 ASN A O 1
ATOM 624 N N . GLY A 1 84 ? -15.936 -1.020 4.302 1.00 87.75 84 GLY A N 1
ATOM 625 C CA . GLY A 1 84 ? -16.965 -0.793 5.313 1.00 87.75 84 GLY A CA 1
ATOM 626 C C . GLY A 1 84 ? -16.992 0.642 5.823 1.00 87.75 84 GLY A C 1
ATOM 627 O O . GLY A 1 84 ? -16.468 1.556 5.188 1.00 87.75 84 GLY A O 1
ATOM 628 N N . ASN A 1 85 ? -17.618 0.825 6.985 1.00 91.06 85 ASN A N 1
ATOM 629 C CA . ASN A 1 85 ? -17.722 2.124 7.633 1.00 91.06 85 ASN A CA 1
ATOM 630 C C . ASN A 1 85 ? -16.385 2.522 8.277 1.00 91.06 85 ASN A C 1
ATOM 632 O O . ASN A 1 85 ? -15.914 1.845 9.194 1.00 91.06 85 ASN A O 1
ATOM 636 N N . ILE A 1 86 ? -15.811 3.634 7.816 1.00 94.12 86 ILE A N 1
ATOM 637 C CA . ILE A 1 86 ? -14.609 4.231 8.404 1.00 94.12 86 ILE A CA 1
ATOM 638 C C . ILE A 1 86 ? -15.046 5.335 9.373 1.00 94.12 86 ILE A C 1
ATOM 640 O O . ILE A 1 86 ? -15.597 6.343 8.925 1.00 94.12 86 ILE A O 1
ATOM 644 N N . PRO A 1 87 ? -14.798 5.199 10.685 1.00 94.81 87 PRO A N 1
ATOM 645 C CA . PRO A 1 87 ? -15.113 6.253 11.639 1.00 94.81 87 PRO A CA 1
ATOM 646 C C . PRO A 1 87 ? -14.139 7.433 11.511 1.00 94.81 87 PRO A C 1
ATOM 648 O O . PRO A 1 87 ? -12.991 7.279 11.080 1.00 94.81 87 PRO A O 1
ATOM 651 N N . THR A 1 88 ? -14.573 8.616 11.951 1.00 95.44 88 THR A N 1
ATOM 652 C CA . THR A 1 88 ? -13.706 9.797 12.078 1.00 95.44 88 THR A CA 1
ATOM 653 C C . THR A 1 88 ? -12.541 9.497 13.020 1.00 95.44 88 THR A C 1
ATOM 655 O O . THR A 1 88 ? -12.739 9.224 14.202 1.00 95.44 88 THR A O 1
ATOM 658 N N . ASN A 1 89 ? -11.319 9.554 12.495 1.00 96.75 89 ASN A N 1
ATOM 659 C CA . ASN A 1 89 ? -10.086 9.270 13.223 1.00 96.75 89 ASN A CA 1
ATOM 660 C C . ASN A 1 89 ? -8.892 9.866 12.464 1.00 96.75 89 ASN A C 1
ATOM 662 O O . ASN A 1 89 ? -9.011 10.240 11.297 1.00 96.75 89 ASN A O 1
ATOM 666 N N . THR A 1 90 ? -7.724 9.887 13.099 1.00 97.19 90 THR A N 1
ATOM 667 C CA . THR A 1 90 ? -6.455 10.119 12.402 1.00 97.19 90 THR A CA 1
ATOM 668 C C . THR A 1 90 ? -5.854 8.771 12.043 1.00 97.19 90 THR A C 1
ATOM 670 O O . THR A 1 90 ? -5.547 7.987 12.937 1.00 97.19 90 THR A O 1
ATOM 673 N N . TYR A 1 91 ? -5.652 8.517 10.752 1.00 97.44 91 TYR A N 1
ATOM 674 C CA . TYR A 1 91 ? -5.053 7.282 10.253 1.00 97.44 91 TYR A CA 1
ATOM 675 C C . TYR A 1 91 ? -3.633 7.541 9.755 1.00 97.44 91 TYR A C 1
ATOM 677 O O . TYR A 1 91 ? -3.391 8.505 9.030 1.00 97.44 91 TYR A O 1
ATOM 685 N N . LYS A 1 92 ? -2.687 6.685 1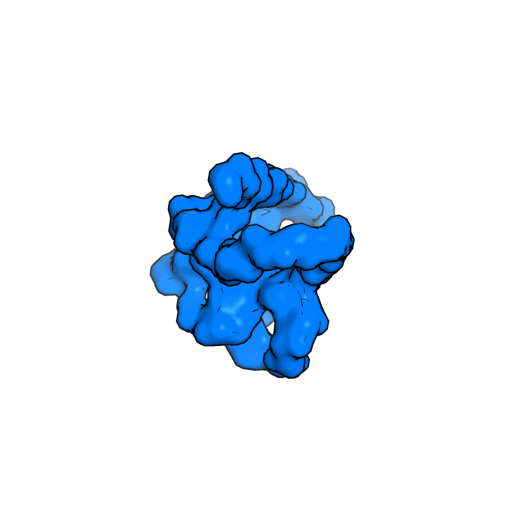0.142 1.00 97.38 92 LYS A N 1
ATOM 686 C CA . LYS A 1 92 ? -1.271 6.801 9.788 1.00 97.38 92 LYS A CA 1
ATOM 687 C C . LYS A 1 92 ? -0.767 5.510 9.168 1.00 97.38 92 LYS A C 1
ATOM 689 O O . LYS A 1 92 ? -1.053 4.420 9.656 1.00 97.38 92 LYS A O 1
ATOM 694 N N . GLY A 1 93 ? 0.053 5.649 8.142 1.00 95.88 93 GLY A N 1
ATOM 695 C CA . GLY A 1 93 ? 0.883 4.567 7.647 1.00 95.88 93 GLY A CA 1
ATOM 696 C C . GLY A 1 93 ? 1.967 5.089 6.726 1.00 95.88 93 GLY A C 1
ATOM 697 O O . GLY A 1 93 ? 1.936 6.255 6.328 1.00 95.88 93 GLY A O 1
ATOM 698 N N . SER A 1 94 ? 2.931 4.236 6.409 1.00 96.50 94 SER A N 1
ATOM 699 C CA . SER A 1 94 ? 4.025 4.576 5.504 1.00 96.50 94 SER A CA 1
ATOM 700 C C . SER A 1 94 ? 4.397 3.396 4.618 1.00 96.50 94 SER A C 1
ATOM 702 O O . SER A 1 94 ? 4.282 2.233 5.006 1.00 96.50 94 SER A O 1
ATOM 704 N N . ILE A 1 95 ? 4.840 3.719 3.406 1.00 97.31 95 ILE A N 1
ATOM 705 C CA . ILE A 1 95 ? 5.287 2.764 2.396 1.00 97.31 95 ILE A CA 1
ATOM 706 C C . ILE A 1 95 ? 6.635 3.259 1.885 1.00 97.31 95 ILE A C 1
ATOM 708 O O . ILE A 1 95 ? 6.718 4.379 1.384 1.00 97.31 95 ILE A O 1
ATOM 712 N N . ASP A 1 96 ? 7.662 2.418 1.966 1.00 95.81 96 ASP A N 1
ATOM 713 C CA . ASP A 1 96 ? 8.894 2.648 1.217 1.00 95.81 96 ASP A CA 1
ATOM 714 C C . ASP A 1 96 ? 8.725 2.124 -0.206 1.00 95.81 96 ASP A C 1
ATOM 716 O O . ASP A 1 96 ? 8.265 0.998 -0.430 1.00 95.81 96 ASP A O 1
ATOM 720 N N . VAL A 1 97 ? 9.152 2.938 -1.168 1.00 93.75 97 VAL A N 1
ATOM 721 C CA . VAL A 1 97 ? 9.257 2.554 -2.573 1.00 93.75 97 VAL A CA 1
ATOM 722 C C . VAL A 1 97 ? 10.731 2.521 -2.938 1.00 93.75 97 VAL A C 1
ATOM 724 O O . VAL A 1 97 ? 11.413 3.543 -2.909 1.00 93.75 97 VAL A O 1
ATOM 727 N N . SER A 1 98 ? 11.229 1.342 -3.291 1.00 91.44 98 SER A N 1
ATOM 728 C CA . SER A 1 98 ? 12.621 1.158 -3.697 1.00 91.44 98 SER A CA 1
ATOM 729 C C . SER A 1 98 ? 12.709 0.823 -5.178 1.00 91.44 98 SER A C 1
ATOM 731 O O . SER A 1 98 ? 11.971 -0.024 -5.689 1.00 91.44 98 SER A O 1
ATOM 733 N N . PHE A 1 99 ? 13.648 1.462 -5.869 1.00 85.88 99 PHE A N 1
ATOM 734 C CA . PHE A 1 99 ? 13.956 1.216 -7.271 1.00 85.88 99 PHE A CA 1
ATOM 735 C C . PHE A 1 99 ? 15.348 0.599 -7.358 1.00 85.88 99 PHE A C 1
ATOM 737 O O . PHE A 1 99 ? 16.317 1.197 -6.905 1.00 85.88 99 PHE A O 1
ATOM 744 N N . LEU A 1 100 ? 15.426 -0.601 -7.928 1.00 80.38 100 LEU A N 1
ATOM 745 C CA . LEU A 1 100 ? 16.683 -1.208 -8.346 1.00 80.38 100 LEU A CA 1
ATOM 746 C C . LEU A 1 100 ? 16.781 -1.032 -9.860 1.00 80.38 100 LEU A C 1
ATOM 748 O O . LEU A 1 100 ? 15.819 -1.346 -10.567 1.00 80.38 100 LEU A O 1
ATOM 752 N N . ILE A 1 101 ? 17.904 -0.486 -10.317 1.00 74.88 101 ILE A N 1
ATOM 753 C CA . ILE A 1 101 ? 18.236 -0.276 -11.725 1.00 74.88 101 ILE A CA 1
ATOM 754 C C . ILE A 1 101 ? 19.564 -0.999 -11.949 1.00 74.88 101 ILE A C 1
ATOM 756 O O . ILE A 1 101 ? 20.525 -0.712 -11.235 1.00 74.88 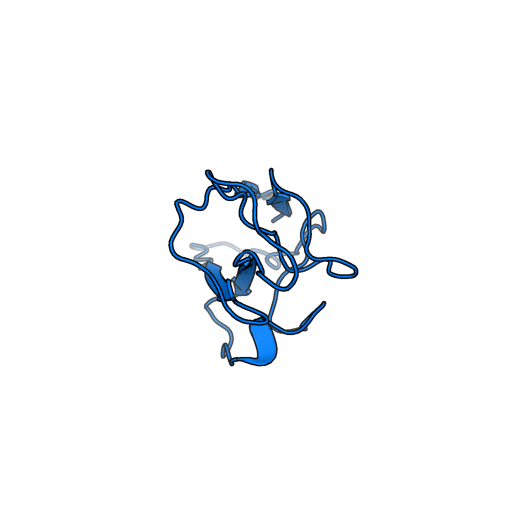101 ILE A O 1
ATOM 760 N N . GLU A 1 102 ? 19.581 -1.939 -12.890 1.00 68.62 102 GLU A N 1
ATOM 761 C CA . GLU A 1 102 ? 20.747 -2.740 -13.292 1.00 68.62 102 GLU A CA 1
ATOM 762 C C . GLU A 1 102 ? 21.059 -2.508 -14.771 1.00 68.62 102 GLU A C 1
ATOM 764 O O . GLU A 1 102 ? 20.089 -2.374 -15.558 1.00 68.62 102 GLU A O 1
#

Mean predicted aligned error: 4.0 Å

Organism: Proteus mirabilis (NCBI:txid584)

Foldseek 3Di:
DAKAKPADADVQAQFWGFWDWPDDDDPPAGTKIKGKAFPVDDDDLQSQPGHRPRTDGHPDDDDPDDDPDDDDDTDMDIDTGDDHDHDDTDTDIDMDDDDDDD

Secondary structure (DSSP, 8-state):
-EEEESSPBPTT-SSEEEPEESSPPPTT----EEEEEETTSPP-GGGGSTT-TTBPPSSSPPP-----SS-----EEEEEE-SS---S--EE--EEEE----

pLDDT: mean 91.18, std 7.55, range [68.62, 98.06]

Sequence (102 aa):
MTLKPYNELVNASKTGMTMSPNIPLKDKEVAPYITVSDAAKKITNAVCNNNSAEALEFYAGQSLGKYNGGTVYKSLSFNLCANGNIPTNTYKGSIDVSFLIE